Protein AF-A0A3C1IES6-F1 (afdb_monomer_lite)

Radius of gyration: 12.12 Å; chains: 1; bounding box: 25×18×36 Å

pLDDT: mean 93.07, std 7.72, range [59.81, 98.5]

Sequence (50 aa):
MAFPKHADFVVIGAGIHGLSCAWRLAEKLTEAGENVEGRIVVLDKSGIAS

Foldseek 3Di:
DDDDPDAQEEFEAPPPVSVVVLVVVCVVCVVVVHDDPRHYHYDYDPDPPD

Secondary structure (DSSP, 8-state):
-PPPS--SEEEE--SHHHHHHHHHHHHHHHHTT---TTTEEEE--SSS--

Structure (mmCIF, N/CA/C/O backbone):
data_AF-A0A3C1IES6-F1
#
_entry.id   AF-A0A3C1IES6-F1
#
loop_
_atom_site.group_PDB
_atom_site.id
_atom_site.type_symbol
_atom_site.label_atom_id
_atom_site.label_alt_id
_atom_site.label_comp_id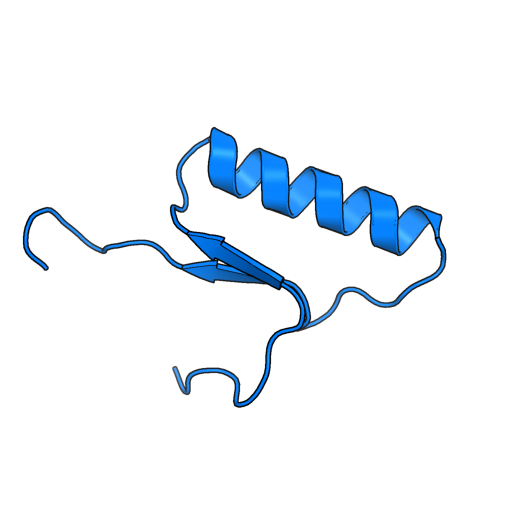
_atom_site.label_asym_id
_atom_site.label_entity_id
_atom_site.label_seq_id
_atom_site.pdbx_PDB_ins_code
_atom_site.Cartn_x
_atom_site.Cartn_y
_atom_site.Cartn_z
_atom_site.occupancy
_atom_site.B_iso_or_equiv
_atom_site.auth_seq_id
_atom_site.auth_comp_id
_atom_site.auth_asym_id
_atom_site.auth_atom_id
_atom_site.pdbx_PDB_model_num
ATOM 1 N N . MET A 1 1 ? -8.006 -11.731 -12.091 1.00 59.81 1 MET A N 1
ATOM 2 C CA . MET A 1 1 ? -8.594 -11.086 -10.898 1.00 59.81 1 MET A CA 1
ATOM 3 C C . MET A 1 1 ? -9.536 -10.011 -11.394 1.00 59.81 1 MET A C 1
ATOM 5 O O . MET A 1 1 ? -9.157 -9.301 -12.318 1.00 59.81 1 MET A O 1
ATOM 9 N N . ALA A 1 2 ? -10.762 -9.937 -10.882 1.00 76.25 2 ALA A N 1
ATOM 10 C CA . ALA A 1 2 ? -11.636 -8.823 -11.233 1.00 76.25 2 ALA A CA 1
ATOM 11 C C . ALA A 1 2 ? -11.081 -7.553 -10.576 1.00 76.25 2 ALA A C 1
ATOM 13 O O . ALA A 1 2 ? -10.746 -7.582 -9.392 1.00 76.25 2 ALA A O 1
ATOM 14 N N . PHE A 1 3 ? -10.960 -6.467 -11.341 1.00 75.19 3 PHE A N 1
ATOM 15 C CA . PHE A 1 3 ? -10.681 -5.159 -10.759 1.00 75.19 3 PHE A CA 1
ATOM 16 C C . PHE A 1 3 ? -11.777 -4.822 -9.737 1.00 75.19 3 PHE A C 1
ATOM 18 O O . PHE A 1 3 ? -12.954 -5.107 -9.999 1.00 75.19 3 PHE A O 1
ATOM 25 N N . PRO A 1 4 ? -11.423 -4.235 -8.582 1.00 84.06 4 PRO A N 1
ATOM 26 C CA . PRO A 1 4 ? -12.429 -3.736 -7.663 1.00 84.06 4 PRO A CA 1
ATOM 27 C C . PRO A 1 4 ? -13.288 -2.689 -8.381 1.00 84.06 4 PRO A C 1
ATOM 29 O O . PRO A 1 4 ? -12.793 -1.909 -9.193 1.00 84.06 4 PRO A O 1
ATOM 32 N N . LYS A 1 5 ? -14.595 -2.681 -8.099 1.00 87.88 5 LYS A N 1
ATOM 33 C CA . LYS A 1 5 ? -15.518 -1.696 -8.692 1.00 87.88 5 LYS A CA 1
ATOM 34 C C . LYS A 1 5 ? -15.298 -0.283 -8.147 1.00 87.88 5 LYS A C 1
ATOM 36 O O . LYS A 1 5 ? -15.737 0.677 -8.768 1.00 87.88 5 LYS A O 1
ATOM 41 N N . HIS A 1 6 ? -14.667 -0.184 -6.980 1.00 88.00 6 HIS A N 1
ATOM 42 C CA . HIS A 1 6 ? -14.413 1.047 -6.246 1.00 88.00 6 HIS A CA 1
ATOM 43 C C . HIS 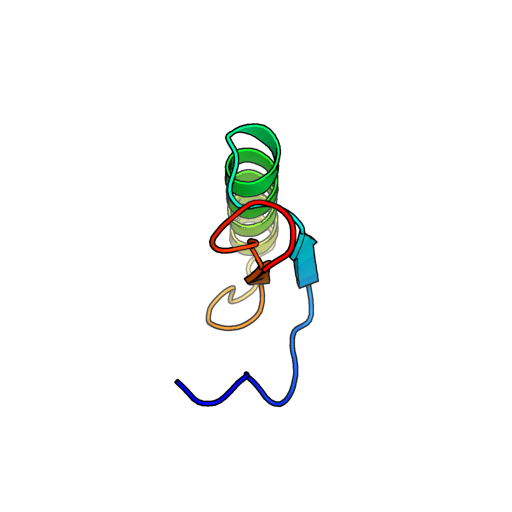A 1 6 ? -13.135 0.894 -5.418 1.00 88.00 6 HIS A C 1
ATOM 45 O O . HIS A 1 6 ? -12.864 -0.195 -4.914 1.00 88.00 6 HIS A O 1
ATOM 51 N N . ALA A 1 7 ? -12.378 1.977 -5.276 1.00 90.69 7 ALA A N 1
ATOM 52 C CA . ALA A 1 7 ? -11.263 2.095 -4.347 1.00 90.69 7 ALA A CA 1
ATOM 53 C C . ALA A 1 7 ? -11.238 3.531 -3.821 1.00 90.69 7 ALA A C 1
ATOM 55 O O . ALA A 1 7 ? -11.392 4.470 -4.602 1.00 90.69 7 ALA A O 1
ATOM 56 N N . ASP A 1 8 ? -11.025 3.705 -2.519 1.00 95.38 8 ASP A N 1
ATOM 57 C CA . ASP A 1 8 ? -10.923 5.042 -1.925 1.00 95.38 8 ASP A CA 1
ATOM 58 C C . ASP A 1 8 ? -9.563 5.674 -2.224 1.00 95.38 8 ASP A C 1
ATOM 60 O O . ASP A 1 8 ? -9.454 6.881 -2.440 1.00 95.38 8 ASP A O 1
ATOM 64 N N . PHE A 1 9 ? -8.523 4.839 -2.269 1.00 97.00 9 PHE A N 1
ATOM 65 C CA . PHE A 1 9 ? -7.156 5.253 -2.533 1.00 97.00 9 PHE A CA 1
ATOM 66 C C . PHE A 1 9 ? -6.515 4.351 -3.581 1.00 97.00 9 PHE A C 1
ATOM 68 O O . PHE A 1 9 ? -6.542 3.123 -3.474 1.00 97.00 9 PHE A O 1
ATOM 75 N N . VAL A 1 10 ? -5.881 4.973 -4.573 1.00 96.94 10 VAL A N 1
ATOM 76 C CA . VAL A 1 10 ? -5.092 4.282 -5.594 1.00 96.94 10 VAL A CA 1
ATOM 77 C C . VAL A 1 10 ? -3.660 4.799 -5.540 1.00 96.94 10 VAL A C 1
ATOM 79 O O . VAL A 1 10 ? -3.414 5.989 -5.733 1.00 96.94 10 VAL A O 1
ATOM 82 N N . VAL A 1 11 ? -2.712 3.900 -5.287 1.00 97.56 11 VAL A N 1
ATOM 83 C CA . VAL A 1 11 ? -1.274 4.178 -5.336 1.00 97.56 11 VAL A CA 1
ATOM 84 C C . VAL A 1 11 ? -0.711 3.603 -6.629 1.00 97.56 11 VAL A C 1
ATOM 86 O O . VAL A 1 11 ? -0.884 2.418 -6.908 1.00 97.56 11 VAL A O 1
ATOM 89 N N . ILE A 1 12 ? -0.035 4.435 -7.422 1.00 96.44 12 ILE A N 1
ATOM 90 C CA . ILE A 1 12 ? 0.555 4.033 -8.704 1.00 96.44 12 ILE A CA 1
ATOM 91 C C . ILE A 1 12 ? 2.054 3.776 -8.514 1.00 96.44 12 ILE A C 1
ATOM 93 O O . ILE A 1 12 ? 2.815 4.686 -8.186 1.00 96.44 12 ILE A O 1
ATOM 97 N N . GLY A 1 13 ? 2.461 2.534 -8.758 1.00 95.88 13 GLY A N 1
ATOM 98 C CA . GLY A 1 13 ? 3.804 1.993 -8.597 1.00 95.88 13 GLY A CA 1
ATOM 99 C C . GLY A 1 13 ? 3.934 1.150 -7.328 1.00 95.88 13 GLY A C 1
ATOM 100 O O . GLY A 1 13 ? 3.776 1.665 -6.225 1.00 95.88 13 GLY A O 1
ATOM 101 N N . ALA A 1 14 ? 4.309 -0.126 -7.464 1.00 96.31 14 ALA A N 1
ATOM 102 C CA . ALA A 1 14 ? 4.606 -1.020 -6.332 1.00 96.31 14 ALA A CA 1
ATOM 103 C C . ALA A 1 14 ? 6.109 -1.066 -5.982 1.00 96.31 14 ALA A C 1
ATOM 105 O O . ALA A 1 14 ? 6.611 -2.048 -5.440 1.00 96.31 14 ALA A O 1
ATOM 106 N N . GLY A 1 15 ? 6.842 0.013 -6.273 1.00 95.44 15 GLY A N 1
ATOM 107 C CA . GLY A 1 15 ? 8.201 0.219 -5.766 1.00 95.44 15 GLY A CA 1
ATOM 108 C C . GLY A 1 15 ? 8.217 0.633 -4.288 1.00 95.44 15 GLY A C 1
ATOM 109 O O . GLY A 1 15 ? 7.168 0.838 -3.676 1.00 95.44 15 GLY A O 1
ATOM 110 N N . ILE A 1 16 ? 9.413 0.829 -3.720 1.00 97.94 16 ILE A N 1
ATOM 111 C CA . ILE A 1 16 ? 9.584 1.132 -2.286 1.00 97.94 16 ILE A CA 1
ATOM 112 C C . ILE A 1 16 ? 8.746 2.331 -1.824 1.00 97.94 16 ILE A C 1
ATOM 114 O O . ILE A 1 16 ? 8.038 2.233 -0.832 1.00 97.94 16 ILE A O 1
ATOM 118 N N . HIS A 1 17 ? 8.732 3.432 -2.579 1.00 97.81 17 HIS A N 1
ATOM 119 C CA . HIS A 1 17 ? 7.953 4.614 -2.205 1.00 97.81 17 HIS A CA 1
ATOM 120 C C . HIS A 1 17 ? 6.444 4.362 -2.242 1.00 97.81 17 HIS A C 1
ATOM 122 O O . HIS A 1 17 ? 5.730 4.826 -1.356 1.00 97.81 17 HIS A O 1
ATOM 128 N N . GLY A 1 18 ? 5.956 3.623 -3.240 1.00 98.19 18 GLY A N 1
ATOM 129 C CA . GLY A 1 18 ? 4.532 3.329 -3.370 1.00 98.19 18 GLY A CA 1
ATOM 130 C C . GLY A 1 18 ? 4.042 2.404 -2.261 1.00 98.19 18 GLY A C 1
ATOM 131 O O . GLY A 1 18 ? 3.060 2.715 -1.589 1.00 98.19 18 GLY A O 1
ATOM 132 N N . LEU A 1 19 ? 4.779 1.327 -1.982 1.00 98.19 19 LEU A N 1
ATOM 133 C CA . LEU A 1 19 ? 4.445 0.414 -0.889 1.00 98.19 19 LEU A CA 1
ATOM 134 C C . LEU A 1 19 ? 4.580 1.082 0.484 1.00 98.19 19 LEU A C 1
ATOM 136 O O . LEU A 1 19 ? 3.692 0.925 1.318 1.00 98.19 19 LEU A O 1
ATOM 140 N N . SER A 1 20 ? 5.624 1.886 0.718 1.00 98.44 20 SER A N 1
ATOM 141 C CA . SER A 1 20 ? 5.751 2.655 1.964 1.00 98.44 20 SER A CA 1
ATOM 142 C C . SER A 1 20 ? 4.629 3.684 2.128 1.00 98.44 20 SER A C 1
ATOM 144 O O . SER A 1 20 ? 4.146 3.878 3.241 1.00 98.44 20 SER A O 1
ATOM 146 N N . CYS A 1 21 ? 4.177 4.315 1.040 1.00 98.50 21 CYS A N 1
ATOM 147 C CA . CYS A 1 21 ? 3.031 5.221 1.059 1.00 98.50 21 CYS A CA 1
ATOM 148 C C . CYS A 1 21 ? 1.736 4.479 1.421 1.00 98.50 21 CYS A C 1
ATOM 150 O O . CYS A 1 21 ? 1.046 4.885 2.355 1.00 98.50 21 CYS A O 1
ATOM 152 N N . ALA A 1 22 ? 1.446 3.362 0.745 1.00 98.25 22 ALA A N 1
ATOM 153 C CA . ALA A 1 22 ? 0.272 2.535 1.020 1.00 98.25 22 ALA A CA 1
ATOM 154 C C . ALA A 1 22 ? 0.265 2.015 2.467 1.00 98.25 22 ALA A C 1
ATOM 156 O O . ALA A 1 22 ? -0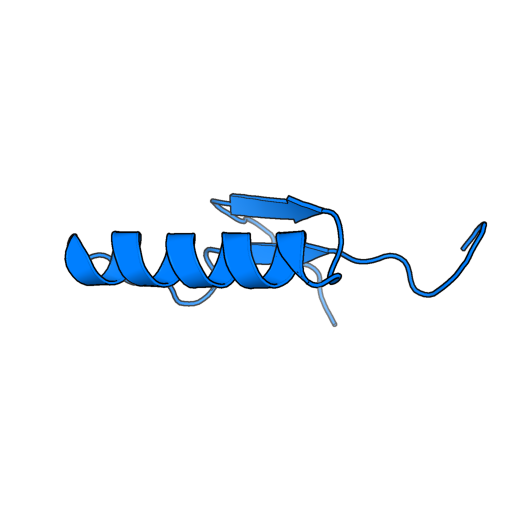.763 2.080 3.139 1.00 98.25 22 ALA A O 1
ATOM 157 N N . TRP A 1 23 ? 1.423 1.577 2.972 1.00 98.25 23 TRP A N 1
ATOM 158 C CA . TRP A 1 23 ? 1.593 1.132 4.356 1.00 98.25 23 TRP A CA 1
ATOM 159 C C . TRP A 1 23 ? 1.317 2.255 5.360 1.00 98.25 23 TRP A C 1
ATOM 161 O O . TRP A 1 23 ? 0.464 2.114 6.231 1.00 98.25 23 TRP A O 1
ATOM 171 N N . ARG A 1 24 ? 1.987 3.408 5.215 1.00 98.50 24 ARG A N 1
ATOM 172 C CA . ARG A 1 24 ? 1.787 4.556 6.115 1.00 98.50 24 ARG A CA 1
ATOM 173 C C . ARG A 1 24 ? 0.356 5.092 6.067 1.00 98.50 24 ARG A C 1
ATOM 175 O O . ARG A 1 24 ? -0.122 5.614 7.071 1.00 98.50 24 ARG A O 1
ATOM 182 N N . LEU A 1 25 ? -0.314 5.002 4.919 1.00 98.25 25 LEU A N 1
ATOM 183 C CA . LEU A 1 25 ? -1.724 5.357 4.777 1.00 98.25 25 LEU A CA 1
ATOM 184 C C . LEU A 1 25 ? -2.627 4.377 5.538 1.00 98.25 25 LEU A C 1
ATOM 186 O O . LEU A 1 25 ? -3.486 4.821 6.295 1.00 98.25 25 LEU A O 1
ATOM 190 N N . ALA A 1 26 ? -2.399 3.068 5.388 1.00 98.12 26 ALA A N 1
ATOM 191 C CA . ALA A 1 26 ? -3.121 2.034 6.129 1.00 98.12 26 ALA A CA 1
ATOM 192 C C . ALA A 1 26 ? -2.963 2.196 7.649 1.00 98.12 26 ALA A C 1
ATOM 194 O O . ALA A 1 26 ? -3.953 2.126 8.377 1.00 98.12 26 ALA A O 1
ATOM 195 N N . GLU A 1 27 ? -1.744 2.473 8.125 1.00 98.50 27 GLU A N 1
ATOM 196 C CA . GLU A 1 27 ? -1.479 2.749 9.543 1.00 98.50 27 GLU A CA 1
ATOM 197 C C . GLU A 1 27 ? -2.291 3.947 10.040 1.00 98.50 27 GLU A C 1
ATOM 199 O O . GLU A 1 27 ? -3.010 3.821 11.025 1.00 98.50 27 GLU A O 1
ATOM 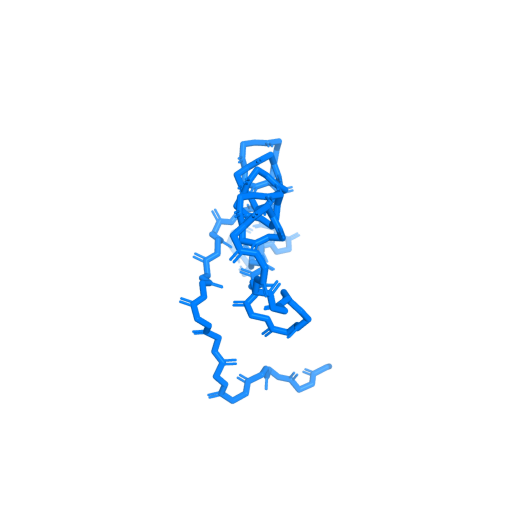204 N N . LYS A 1 28 ? -2.264 5.078 9.324 1.00 98.44 28 LYS A N 1
ATOM 205 C CA . LYS A 1 28 ? -3.014 6.284 9.713 1.00 98.4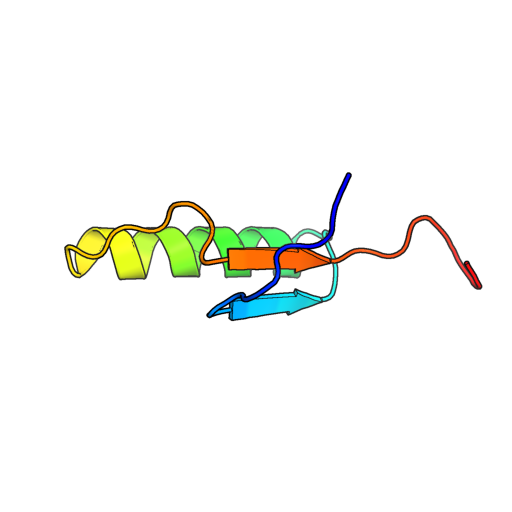4 28 LYS A CA 1
ATOM 206 C C . LYS A 1 28 ? -4.528 6.063 9.768 1.00 98.44 28 LYS A C 1
ATOM 208 O O . LYS A 1 28 ? -5.179 6.566 10.678 1.00 98.44 28 LYS A O 1
ATOM 213 N N . LEU A 1 29 ? -5.093 5.332 8.806 1.00 98.06 29 LEU A N 1
ATOM 214 C CA . LEU A 1 29 ? -6.525 5.004 8.798 1.00 98.06 29 LEU A CA 1
ATOM 215 C C . LEU A 1 29 ? -6.886 4.077 9.966 1.00 98.06 29 LEU A C 1
ATOM 217 O O . LEU A 1 29 ? -7.895 4.287 10.633 1.00 98.06 29 LEU A O 1
ATOM 221 N N . THR A 1 30 ? -6.025 3.100 10.258 1.00 97.88 30 THR A N 1
ATOM 222 C CA . THR A 1 30 ? -6.200 2.199 11.405 1.00 97.88 30 THR A CA 1
ATOM 223 C C . THR A 1 30 ? -6.131 2.969 12.728 1.00 97.88 30 THR A C 1
ATOM 225 O O . THR A 1 30 ? -6.978 2.776 13.596 1.00 97.88 30 THR A O 1
ATOM 228 N N . GLU A 1 31 ? -5.166 3.884 12.874 1.00 98.50 31 GLU A N 1
ATOM 229 C CA . GLU A 1 31 ? -5.031 4.779 14.034 1.00 98.50 31 GLU A CA 1
ATOM 230 C C . GLU A 1 31 ? -6.260 5.688 14.214 1.00 98.50 31 GLU A C 1
ATOM 232 O O . GLU A 1 31 ? -6.649 5.982 15.343 1.00 98.50 31 GLU A O 1
ATOM 237 N N . ALA A 1 32 ? -6.904 6.095 13.115 1.00 97.94 32 ALA A N 1
ATOM 238 C CA . ALA A 1 32 ? -8.153 6.857 13.122 1.00 97.94 32 ALA A CA 1
ATOM 239 C C . ALA A 1 32 ? -9.404 6.005 13.432 1.00 97.94 32 ALA A C 1
ATOM 241 O O . ALA A 1 32 ? -10.509 6.543 13.505 1.00 97.94 32 ALA A O 1
ATOM 242 N N . GLY A 1 33 ? -9.251 4.691 13.631 1.00 98.06 33 GLY A N 1
ATOM 243 C CA . GLY A 1 33 ? -10.353 3.765 13.901 1.00 98.06 33 GLY A CA 1
ATOM 244 C C . GLY A 1 33 ? -11.140 3.348 12.656 1.00 98.06 33 GLY A C 1
ATOM 245 O O . GLY A 1 33 ? -12.246 2.822 12.778 1.00 98.06 33 GLY A O 1
ATOM 246 N N . GLU A 1 34 ? -10.601 3.575 11.458 1.00 97.31 34 GLU A N 1
ATOM 247 C CA . GLU A 1 34 ? -11.243 3.188 10.205 1.00 97.31 34 GLU A CA 1
ATOM 248 C C . GLU A 1 34 ? -10.851 1.766 9.769 1.00 97.31 34 GLU A C 1
ATOM 250 O O . GLU A 1 34 ? -9.722 1.315 9.961 1.00 97.31 34 GLU A O 1
ATOM 255 N N . ASN A 1 35 ? -11.775 1.054 9.112 1.00 94.00 35 ASN A N 1
ATOM 256 C CA . ASN A 1 35 ? -11.453 -0.205 8.436 1.00 94.00 35 ASN A CA 1
ATOM 257 C C . ASN A 1 35 ? -10.663 0.092 7.146 1.00 94.00 35 ASN A C 1
ATOM 259 O O . ASN A 1 35 ? -10.995 1.047 6.445 1.00 94.00 35 ASN A O 1
ATOM 263 N N . VAL A 1 36 ? -9.633 -0.703 6.838 1.00 94.19 36 VAL A N 1
ATOM 264 C CA . VAL A 1 36 ? -8.733 -0.513 5.680 1.00 94.19 36 VAL A CA 1
ATOM 265 C C . VAL A 1 36 ? -8.946 -1.559 4.573 1.00 94.19 36 VAL A C 1
ATOM 267 O O . VAL A 1 36 ? -8.495 -1.371 3.441 1.00 94.19 36 VAL A O 1
ATOM 270 N N . GLU A 1 37 ? -9.643 -2.656 4.864 1.00 90.75 37 GLU A N 1
ATOM 271 C CA . GLU A 1 37 ? -9.827 -3.776 3.943 1.00 90.75 37 GLU A CA 1
ATOM 272 C C . GLU A 1 37 ? -10.472 -3.316 2.627 1.00 90.75 37 GLU A C 1
ATOM 274 O O . GLU A 1 37 ? -11.537 -2.702 2.603 1.00 90.75 37 GLU A O 1
ATOM 279 N N . GLY A 1 38 ? -9.792 -3.579 1.508 1.00 88.75 38 GLY A N 1
ATOM 280 C CA . GLY A 1 38 ? -10.278 -3.246 0.166 1.00 88.75 38 GLY A CA 1
ATOM 281 C C . GLY A 1 38 ? -10.254 -1.759 -0.216 1.00 88.75 38 GLY A C 1
ATOM 282 O O . GLY A 1 38 ? -10.652 -1.432 -1.331 1.00 88.75 38 GLY A O 1
ATOM 283 N N . ARG A 1 39 ? -9.774 -0.855 0.650 1.00 93.06 39 ARG A N 1
ATOM 284 C CA . ARG A 1 39 ? -9.814 0.602 0.396 1.00 93.06 39 ARG A CA 1
ATOM 285 C C . ARG A 1 39 ? -8.597 1.148 -0.339 1.00 93.06 39 ARG A C 1
ATOM 287 O O . ARG A 1 39 ? -8.714 2.153 -1.039 1.00 93.06 39 ARG A O 1
ATOM 294 N N . ILE A 1 40 ? -7.441 0.507 -0.170 1.00 95.94 40 ILE A N 1
ATOM 295 C CA . ILE A 1 40 ? -6.174 0.920 -0.781 1.00 95.94 40 ILE A CA 1
ATOM 296 C C . ILE A 1 40 ? -5.797 -0.089 -1.861 1.00 95.94 40 ILE A C 1
ATOM 298 O O . ILE A 1 40 ? -5.545 -1.258 -1.573 1.00 95.94 40 ILE A O 1
ATOM 302 N N . VAL A 1 41 ? -5.727 0.375 -3.105 1.00 95.69 41 VAL A N 1
ATOM 303 C CA . VAL A 1 41 ? -5.280 -0.416 -4.253 1.00 95.69 41 VAL A CA 1
ATOM 304 C C . VAL A 1 41 ? -3.908 0.080 -4.687 1.00 95.69 41 VAL A C 1
ATOM 306 O O . VAL A 1 41 ? -3.738 1.258 -4.992 1.00 95.69 41 VAL A O 1
ATOM 309 N N . VAL A 1 42 ? -2.930 -0.822 -4.746 1.00 95.94 42 VAL A N 1
ATOM 310 C CA . VAL A 1 42 ? -1.622 -0.541 -5.348 1.00 95.9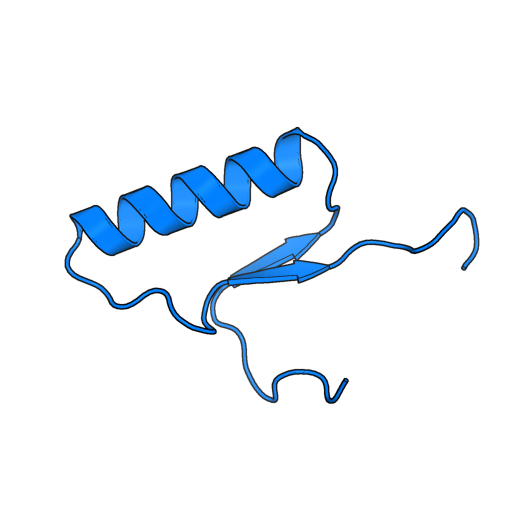4 42 VAL A CA 1
ATOM 311 C C . VAL A 1 42 ? -1.613 -1.120 -6.756 1.00 95.94 42 VAL A C 1
ATOM 313 O O . VAL A 1 42 ? -1.793 -2.323 -6.939 1.00 95.94 42 VAL A O 1
ATOM 316 N N . LEU A 1 43 ? -1.430 -0.257 -7.750 1.00 94.06 43 LEU A N 1
ATOM 317 C CA . LEU A 1 43 ? -1.328 -0.628 -9.157 1.00 94.06 43 LEU A CA 1
ATOM 318 C C . LEU A 1 43 ? 0.128 -0.543 -9.584 1.00 94.06 43 LEU A C 1
ATOM 320 O O . LEU A 1 43 ? 0.762 0.484 -9.370 1.00 94.06 43 LEU A O 1
ATOM 324 N N . ASP A 1 44 ? 0.645 -1.577 -10.235 1.00 94.25 44 ASP A N 1
ATOM 325 C CA . ASP A 1 44 ? 1.982 -1.542 -10.815 1.00 94.25 44 ASP A CA 1
ATOM 326 C C . ASP A 1 44 ? 1.977 -2.092 -12.230 1.00 94.25 44 ASP A C 1
ATOM 328 O O . ASP A 1 44 ? 1.169 -2.953 -12.586 1.00 94.25 44 ASP A O 1
ATOM 332 N N . LYS A 1 45 ? 2.900 -1.582 -13.039 1.00 92.75 45 LYS A N 1
ATOM 333 C CA . LYS A 1 45 ? 3.131 -2.116 -14.377 1.00 92.75 45 LYS A CA 1
ATOM 334 C C . LYS A 1 45 ? 3.914 -3.425 -14.266 1.00 92.75 45 LYS A C 1
ATOM 336 O O . LYS A 1 45 ? 4.872 -3.517 -13.503 1.00 92.75 45 LYS A O 1
ATOM 341 N N . SER A 1 46 ? 3.579 -4.416 -15.086 1.00 89.12 46 SER A N 1
ATOM 342 C CA . SER A 1 46 ? 4.322 -5.685 -15.120 1.00 89.12 46 SER A CA 1
ATOM 343 C C . SER A 1 46 ? 5.704 -5.574 -15.778 1.00 89.12 46 SER A C 1
ATOM 345 O O . SER A 1 46 ? 6.539 -6.457 -15.606 1.00 89.12 46 SER A O 1
ATOM 347 N N . GLY A 1 47 ? 5.958 -4.512 -16.549 1.00 89.62 47 GLY A N 1
ATOM 348 C CA . GLY A 1 47 ? 7.161 -4.363 -17.363 1.00 89.62 47 GLY A CA 1
ATOM 349 C C . GLY A 1 47 ? 7.311 -2.959 -17.945 1.00 89.62 47 GLY A C 1
ATOM 350 O O . GLY A 1 47 ? 6.636 -2.019 -17.535 1.00 89.62 47 GLY A O 1
ATOM 351 N N . ILE A 1 48 ? 8.275 -2.761 -18.838 1.00 88.50 48 ILE A N 1
ATOM 352 C CA . ILE A 1 48 ? 8.412 -1.518 -19.611 1.00 88.50 48 ILE A CA 1
ATOM 353 C C . ILE A 1 48 ? 7.584 -1.681 -20.887 1.00 88.50 48 ILE A C 1
ATOM 355 O O . ILE A 1 48 ? 7.717 -2.704 -21.549 1.00 88.50 48 ILE A O 1
ATOM 359 N N . ALA A 1 49 ? 6.755 -0.684 -21.215 1.00 85.75 49 ALA A N 1
ATOM 360 C CA . ALA A 1 49 ? 5.843 -0.717 -22.367 1.00 85.75 49 ALA A CA 1
ATOM 361 C C . ALA A 1 49 ? 4.865 -1.917 -22.372 1.00 85.75 49 ALA A C 1
ATOM 363 O O . ALA A 1 49 ? 4.559 -2.466 -23.428 1.00 85.75 49 ALA A O 1
ATOM 364 N N . SER A 1 50 ? 4.392 -2.310 -21.185 1.00 73.38 50 SER A N 1
ATOM 365 C CA . SER A 1 50 ? 3.381 -3.353 -20.958 1.00 73.38 50 SER A CA 1
ATOM 366 C C . SER A 1 50 ? 2.106 -2.770 -20.375 1.00 73.38 50 SER A C 1
ATOM 368 O O . SER A 1 50 ? 2.275 -1.948 -19.442 1.00 73.38 50 SER A O 1
#